Protein AF-A0A7G1INK2-F1 (afdb_monomer_lite)

Structure (mmCIF, N/CA/C/O backbone):
data_AF-A0A7G1INK2-F1
#
_entry.id   AF-A0A7G1INK2-F1
#
loop_
_atom_site.group_PDB
_atom_site.id
_atom_site.type_symbol
_atom_site.label_atom_id
_atom_site.label_alt_id
_atom_site.label_comp_id
_atom_site.label_asym_id
_atom_site.label_entity_id
_atom_site.label_seq_id
_atom_site.pdbx_PDB_ins_code
_atom_site.Cartn_x
_atom_site.Cartn_y
_atom_site.Cartn_z
_atom_site.occupancy
_atom_site.B_iso_or_equiv
_atom_site.auth_seq_id
_atom_site.auth_comp_id
_atom_site.auth_asym_id
_atom_site.auth_atom_id
_atom_site.pdbx_PDB_model_num
ATOM 1 N N . MET A 1 1 ? 32.915 -11.409 -5.482 1.00 43.75 1 MET A N 1
ATOM 2 C CA . MET A 1 1 ? 33.149 -11.064 -6.904 1.00 43.75 1 MET A CA 1
ATOM 3 C C . MET A 1 1 ? 32.057 -11.644 -7.817 1.00 43.75 1 MET A C 1
ATOM 5 O O . MET A 1 1 ? 32.368 -12.338 -8.770 1.00 43.75 1 MET A O 1
ATOM 9 N N . GLY A 1 2 ? 30.772 -11.379 -7.539 1.00 56.88 2 GLY A N 1
ATOM 10 C CA . GLY A 1 2 ? 29.651 -11.944 -8.319 1.00 56.88 2 GLY A CA 1
ATOM 11 C C . GLY A 1 2 ? 28.434 -11.023 -8.473 1.00 56.88 2 GLY A C 1
ATOM 12 O O . GLY A 1 2 ? 27.435 -11.434 -9.041 1.00 56.88 2 GLY A O 1
ATOM 13 N N . LEU A 1 3 ? 28.514 -9.775 -7.995 1.00 52.47 3 LEU A N 1
ATOM 14 C CA . LEU A 1 3 ? 27.421 -8.792 -8.070 1.00 52.47 3 LEU A CA 1
ATOM 15 C C . LEU A 1 3 ? 27.495 -7.882 -9.311 1.00 52.47 3 LEU A C 1
ATOM 17 O O . LEU A 1 3 ? 26.561 -7.139 -9.581 1.00 52.47 3 LEU A O 1
ATOM 21 N N . PHE A 1 4 ? 28.568 -7.978 -10.104 1.00 54.88 4 PHE A N 1
ATOM 22 C CA . PHE A 1 4 ? 28.789 -7.132 -11.285 1.00 54.88 4 PHE A CA 1
ATOM 23 C C . PHE A 1 4 ? 28.631 -7.863 -12.630 1.00 54.88 4 PHE A C 1
ATOM 25 O O . PHE A 1 4 ? 28.709 -7.236 -13.679 1.00 54.88 4 PHE A O 1
ATOM 32 N N . ALA A 1 5 ? 28.356 -9.173 -12.639 1.00 53.56 5 ALA A N 1
ATOM 33 C CA . ALA A 1 5 ? 28.140 -9.918 -13.887 1.00 53.56 5 ALA A CA 1
ATOM 34 C C . ALA A 1 5 ? 26.714 -9.747 -14.453 1.00 53.56 5 ALA A C 1
ATOM 36 O O . ALA A 1 5 ? 26.506 -9.874 -15.659 1.00 53.56 5 ALA A O 1
ATOM 37 N N . VAL A 1 6 ? 25.742 -9.414 -13.594 1.00 50.81 6 VAL A N 1
ATOM 38 C CA . VAL A 1 6 ? 24.327 -9.211 -13.963 1.00 50.81 6 VAL A CA 1
ATOM 39 C C . VAL A 1 6 ? 24.039 -7.803 -14.496 1.00 50.81 6 VAL A C 1
ATOM 41 O O . VAL A 1 6 ? 23.039 -7.609 -15.175 1.00 50.81 6 VAL A O 1
ATOM 44 N N . GLN A 1 7 ? 24.940 -6.836 -14.298 1.00 52.62 7 GLN A N 1
ATOM 45 C CA . GLN A 1 7 ? 24.744 -5.465 -14.789 1.00 52.62 7 GLN A CA 1
ATOM 46 C C . GLN A 1 7 ? 24.880 -5.321 -16.319 1.00 52.62 7 GLN A C 1
ATOM 48 O O . GLN A 1 7 ? 24.481 -4.294 -16.861 1.00 52.62 7 GLN A O 1
ATOM 53 N N . ARG A 1 8 ? 25.409 -6.330 -17.039 1.00 50.94 8 ARG A N 1
ATOM 54 C CA . ARG A 1 8 ? 25.607 -6.257 -18.506 1.00 50.94 8 ARG A CA 1
ATOM 55 C C . ARG A 1 8 ? 24.404 -6.695 -19.345 1.00 50.94 8 ARG A C 1
ATOM 57 O O . ARG A 1 8 ? 24.412 -6.473 -20.551 1.00 50.94 8 ARG A O 1
ATOM 64 N N . HIS A 1 9 ? 23.413 -7.358 -18.748 1.00 54.34 9 HIS A N 1
ATOM 65 C CA . HIS A 1 9 ? 22.140 -7.622 -19.417 1.00 54.34 9 HIS A CA 1
ATOM 66 C C . HIS A 1 9 ? 21.201 -6.499 -19.010 1.00 54.34 9 HIS A C 1
ATOM 68 O O . HIS A 1 9 ? 20.805 -6.421 -17.853 1.00 54.34 9 HIS A O 1
ATOM 74 N N . GLY A 1 10 ? 20.963 -5.589 -19.955 1.00 53.38 10 GLY A N 1
ATOM 75 C CA . GLY A 1 10 ? 20.416 -4.261 -19.717 1.00 53.38 10 GLY A CA 1
ATOM 76 C C . GLY A 1 10 ? 19.277 -4.227 -18.705 1.00 53.38 10 GLY A C 1
ATOM 77 O O . GLY A 1 10 ? 18.383 -5.074 -18.712 1.00 53.38 10 GLY A O 1
ATOM 78 N N . THR A 1 11 ? 19.289 -3.191 -17.874 1.00 56.09 11 THR A N 1
ATOM 79 C CA . THR A 1 11 ? 18.222 -2.802 -16.940 1.00 56.09 11 THR A CA 1
ATOM 80 C C . THR A 1 11 ? 16.825 -2.893 -17.574 1.00 56.09 11 THR A C 1
ATOM 82 O O . THR A 1 11 ? 15.843 -3.162 -16.891 1.00 56.09 11 THR A O 1
ATOM 85 N N . GLU A 1 12 ? 16.742 -2.760 -18.900 1.00 55.25 12 GLU A N 1
ATOM 86 C CA . GLU A 1 12 ? 15.546 -2.958 -19.717 1.00 55.25 12 GLU A CA 1
ATOM 87 C C . GLU A 1 12 ? 14.992 -4.402 -19.717 1.00 55.25 12 GLU A C 1
ATOM 89 O O . GLU A 1 12 ? 13.782 -4.593 -19.593 1.00 55.25 12 GLU A O 1
ATOM 94 N N . ALA A 1 13 ? 15.842 -5.433 -19.809 1.00 58.94 13 ALA A N 1
ATOM 95 C CA . ALA A 1 13 ? 15.417 -6.838 -19.783 1.00 58.94 13 ALA A CA 1
ATOM 96 C C . ALA A 1 13 ? 14.939 -7.253 -18.383 1.00 58.94 13 ALA A C 1
ATOM 98 O O . ALA A 1 13 ? 13.928 -7.943 -18.243 1.00 58.94 13 ALA A O 1
ATOM 99 N N . VAL A 1 14 ? 15.631 -6.771 -17.346 1.00 61.59 14 VAL A N 1
ATOM 100 C CA . VAL A 1 14 ? 15.240 -6.981 -15.946 1.00 61.59 14 VAL A CA 1
ATOM 101 C C . VAL A 1 14 ? 13.935 -6.243 -15.643 1.00 61.59 14 VAL A C 1
ATOM 103 O O . VAL A 1 14 ? 13.021 -6.846 -15.090 1.00 61.59 14 VAL A O 1
ATOM 106 N N . GLY A 1 15 ? 13.783 -4.990 -16.088 1.00 61.88 15 GLY A N 1
ATOM 107 C CA . GLY A 1 15 ? 12.546 -4.217 -15.934 1.00 61.88 15 GLY A CA 1
ATOM 108 C C . GLY A 1 15 ? 11.332 -4.863 -16.613 1.00 61.88 15 GLY A C 1
ATOM 109 O O . GLY A 1 15 ? 10.236 -4.863 -16.050 1.00 61.88 15 GLY A O 1
ATOM 110 N N . ARG A 1 16 ? 11.528 -5.491 -17.783 1.00 66.44 16 ARG A N 1
ATOM 111 C CA . ARG A 1 16 ? 10.459 -6.180 -18.528 1.00 66.44 16 ARG A CA 1
ATOM 112 C C . ARG A 1 16 ? 9.973 -7.463 -17.844 1.00 66.44 16 ARG A C 1
ATOM 114 O O . ARG A 1 16 ? 8.797 -7.790 -17.969 1.00 66.44 16 ARG A O 1
ATOM 121 N N . LEU A 1 17 ? 10.837 -8.162 -17.103 1.00 74.50 17 LEU A N 1
ATOM 122 C CA . LEU A 1 17 ? 10.450 -9.323 -16.288 1.00 74.50 17 LEU A CA 1
ATOM 123 C C . LEU A 1 17 ? 9.897 -8.911 -14.914 1.00 74.50 17 LEU A C 1
ATOM 125 O O . LEU A 1 17 ? 8.985 -9.553 -14.396 1.00 74.50 17 LEU A O 1
ATOM 129 N N . PHE A 1 18 ? 10.407 -7.818 -14.342 1.00 76.00 18 PHE A N 1
ATOM 130 C CA . PHE A 1 18 ? 9.966 -7.316 -13.040 1.00 76.00 18 PHE A CA 1
ATOM 131 C C . PHE A 1 18 ? 8.503 -6.873 -13.039 1.00 76.00 18 PHE A C 1
ATOM 133 O O . PHE A 1 18 ? 7.804 -7.135 -12.066 1.00 76.00 18 PHE A O 1
ATOM 140 N N . GLY A 1 19 ? 8.021 -6.244 -14.116 1.00 78.75 19 GLY A N 1
ATOM 141 C CA . GLY A 1 19 ? 6.629 -5.790 -14.217 1.00 78.75 19 GLY A CA 1
ATOM 142 C C . GLY A 1 19 ? 5.603 -6.918 -14.007 1.00 78.75 19 GLY A C 1
ATOM 143 O O . GLY A 1 19 ? 4.807 -6.836 -13.071 1.00 78.75 19 GLY A O 1
ATOM 144 N N . PRO A 1 20 ? 5.629 -7.995 -14.813 1.00 81.19 20 PRO A N 1
ATOM 145 C CA . PRO A 1 20 ? 4.723 -9.134 -14.653 1.00 81.19 20 PRO A CA 1
ATOM 146 C C . PRO A 1 20 ? 4.834 -9.825 -13.290 1.00 81.19 20 PRO A C 1
ATOM 148 O O . PRO A 1 20 ? 3.814 -10.175 -12.701 1.00 81.19 20 PRO A O 1
ATOM 151 N N . VAL A 1 21 ? 6.056 -9.990 -12.767 1.00 85.06 21 VAL A N 1
ATOM 152 C CA . VAL A 1 21 ? 6.287 -10.617 -11.455 1.00 85.06 21 VAL A CA 1
ATOM 153 C C . VAL A 1 21 ? 5.702 -9.765 -10.328 1.00 85.06 21 VAL A C 1
ATOM 155 O O . VAL A 1 21 ? 5.007 -10.295 -9.465 1.00 85.06 21 VAL A O 1
ATOM 158 N N . MET A 1 22 ? 5.912 -8.447 -10.365 1.00 80.25 22 MET A N 1
ATOM 159 C CA . MET A 1 22 ? 5.310 -7.503 -9.419 1.00 80.25 22 MET A CA 1
ATOM 160 C C . MET A 1 22 ? 3.785 -7.572 -9.469 1.00 80.25 22 MET A C 1
ATOM 162 O O . MET A 1 22 ? 3.145 -7.627 -8.423 1.00 80.25 22 MET A O 1
ATOM 166 N N . ILE A 1 23 ? 3.197 -7.625 -10.669 1.00 84.19 23 ILE A N 1
ATOM 167 C CA . ILE A 1 23 ? 1.742 -7.729 -10.818 1.00 84.19 23 ILE A CA 1
ATOM 168 C C . ILE A 1 23 ? 1.226 -9.026 -10.194 1.00 84.19 23 ILE A C 1
ATOM 170 O O . ILE A 1 23 ? 0.310 -8.981 -9.377 1.00 84.19 23 ILE A O 1
ATOM 174 N N . ALA A 1 24 ? 1.832 -10.166 -10.532 1.00 86.88 24 ALA A N 1
ATOM 175 C CA . ALA A 1 24 ? 1.445 -11.460 -9.977 1.00 86.88 24 ALA A CA 1
ATOM 176 C C . ALA A 1 24 ? 1.553 -11.480 -8.444 1.00 86.88 24 ALA A C 1
ATOM 178 O O . ALA A 1 24 ? 0.654 -11.974 -7.767 1.00 86.88 24 ALA A O 1
ATOM 179 N N . TRP A 1 25 ? 2.616 -10.889 -7.896 1.00 84.62 25 TRP A N 1
ATOM 180 C CA . TRP A 1 25 ? 2.832 -10.786 -6.457 1.00 84.62 25 TRP A CA 1
ATOM 181 C C . TRP A 1 25 ? 1.775 -9.916 -5.759 1.00 84.62 25 TRP A C 1
ATOM 183 O O . TRP A 1 25 ? 1.181 -10.359 -4.775 1.00 84.62 25 TRP A O 1
ATOM 193 N N . PHE A 1 26 ? 1.465 -8.726 -6.291 1.00 85.06 26 PHE A N 1
ATOM 194 C CA . PHE A 1 26 ? 0.410 -7.868 -5.735 1.00 85.06 26 PHE A CA 1
ATOM 195 C C . PHE A 1 26 ? -0.976 -8.510 -5.834 1.00 85.06 26 PHE A C 1
ATOM 197 O O . PHE A 1 26 ? -1.754 -8.416 -4.888 1.00 85.06 26 PHE A O 1
ATOM 204 N N . VAL A 1 27 ? -1.286 -9.204 -6.935 1.00 86.75 27 VAL A N 1
ATOM 205 C CA . VAL A 1 27 ? -2.548 -9.951 -7.065 1.00 86.75 27 VAL A CA 1
ATOM 206 C C . VAL A 1 27 ? -2.623 -11.074 -6.031 1.00 86.75 27 VAL A C 1
ATOM 208 O O . VAL A 1 27 ? -3.652 -11.217 -5.376 1.00 86.75 27 VAL A O 1
ATOM 211 N N . ALA A 1 28 ? -1.544 -11.840 -5.842 1.00 84.94 28 ALA A N 1
ATOM 212 C CA . ALA A 1 28 ? -1.506 -12.931 -4.869 1.00 84.94 28 ALA A CA 1
ATOM 213 C C . ALA A 1 28 ? -1.714 -12.428 -3.431 1.00 84.94 28 ALA A C 1
ATOM 215 O O . ALA A 1 28 ? -2.544 -12.967 -2.699 1.00 84.94 28 ALA A O 1
ATOM 216 N N . ILE A 1 29 ? -1.020 -11.353 -3.046 1.00 81.38 29 ILE A N 1
ATOM 217 C CA . ILE A 1 29 ? -1.179 -10.730 -1.725 1.00 81.38 29 ILE A CA 1
ATOM 218 C C . ILE A 1 29 ? -2.581 -10.136 -1.559 1.00 81.38 29 ILE A C 1
ATOM 220 O O . ILE A 1 29 ? -3.208 -10.339 -0.522 1.00 81.38 29 ILE A O 1
ATOM 224 N N . GLY A 1 30 ? -3.095 -9.435 -2.572 1.00 82.69 30 GLY A N 1
ATOM 225 C CA . GLY A 1 30 ? -4.437 -8.859 -2.541 1.00 82.69 30 GLY A CA 1
ATOM 226 C C . GLY A 1 30 ? -5.524 -9.925 -2.397 1.00 82.69 30 GLY A C 1
ATOM 227 O O . GLY A 1 30 ? -6.434 -9.755 -1.591 1.00 82.69 30 GLY A O 1
ATOM 228 N N . ALA A 1 31 ? -5.401 -11.050 -3.107 1.00 81.50 31 ALA A N 1
ATOM 229 C CA . ALA A 1 31 ? -6.315 -12.185 -2.990 1.00 81.50 31 ALA A CA 1
ATOM 230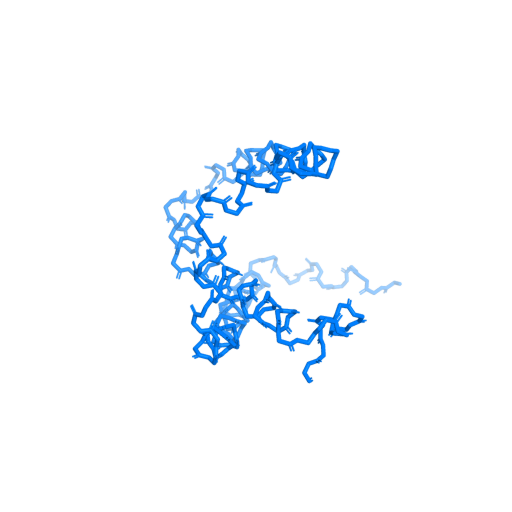 C C . ALA A 1 31 ? -6.254 -12.834 -1.597 1.00 81.50 31 ALA A C 1
ATOM 232 O O . ALA A 1 31 ? -7.298 -13.096 -1.003 1.00 81.50 31 ALA A O 1
ATOM 233 N N . SER A 1 32 ? -5.049 -13.023 -1.047 1.00 77.38 32 SER A N 1
ATOM 234 C CA . SER A 1 32 ? -4.863 -13.545 0.315 1.00 77.38 32 SER A CA 1
ATOM 235 C C . SER A 1 32 ? -5.402 -12.594 1.392 1.00 77.38 32 SER A C 1
ATOM 237 O O . SER A 1 32 ? -5.945 -13.036 2.405 1.00 77.38 32 SER A O 1
ATOM 239 N N . GLY A 1 33 ? -5.266 -11.282 1.189 1.00 74.12 33 GLY A N 1
ATOM 240 C CA . GLY A 1 33 ? -5.863 -10.270 2.056 1.00 74.12 33 GLY A CA 1
ATOM 241 C C . GLY A 1 33 ? -7.388 -10.281 1.969 1.00 74.12 33 GLY A C 1
ATOM 242 O O . GLY A 1 33 ? -8.066 -10.247 2.992 1.00 74.12 33 GLY A O 1
ATOM 243 N N . LEU A 1 34 ? -7.934 -10.412 0.754 1.00 77.19 34 LEU A N 1
ATOM 244 C CA . LEU A 1 34 ? -9.374 -10.465 0.508 1.00 77.19 34 LEU A CA 1
ATOM 245 C C . LEU A 1 34 ? -10.039 -11.654 1.205 1.00 77.19 34 LEU A C 1
ATOM 247 O O . LEU A 1 34 ? -11.105 -11.465 1.785 1.00 77.19 34 LEU A O 1
ATOM 251 N N . SER A 1 35 ? -9.418 -12.840 1.207 1.00 73.31 35 SER A N 1
ATOM 252 C CA . SER A 1 35 ? -9.929 -13.979 1.982 1.00 73.31 35 SER A CA 1
ATOM 253 C C . SER A 1 35 ? -9.970 -13.672 3.482 1.00 73.31 35 SER A C 1
ATOM 255 O O . SER A 1 35 ? -10.997 -13.893 4.114 1.00 73.31 35 SER A O 1
ATOM 257 N N . GLY A 1 36 ? -8.921 -13.049 4.035 1.00 69.38 36 GLY A N 1
ATOM 258 C CA . GLY A 1 36 ? -8.891 -12.661 5.452 1.00 69.38 36 GLY A CA 1
ATOM 259 C C . GLY A 1 36 ? -9.942 -11.607 5.830 1.00 69.38 36 GLY A C 1
ATOM 260 O O . GLY A 1 36 ? -10.517 -11.667 6.919 1.00 69.38 36 GLY A O 1
ATOM 261 N N . VAL A 1 37 ? -10.234 -10.667 4.922 1.00 70.44 37 VAL A N 1
ATOM 262 C CA . VAL A 1 37 ? -11.303 -9.664 5.089 1.00 70.44 37 VAL A CA 1
ATOM 263 C C . VAL A 1 37 ? -12.690 -10.289 4.955 1.00 70.44 37 VAL A C 1
ATOM 265 O O . VAL A 1 37 ? -13.581 -9.949 5.730 1.00 70.44 37 VAL A O 1
ATOM 268 N N . ALA A 1 38 ? -12.883 -11.203 4.000 1.00 72.50 38 ALA A N 1
ATOM 269 C CA . ALA A 1 38 ? -14.149 -11.907 3.806 1.00 72.50 38 ALA A CA 1
ATOM 270 C C . ALA A 1 38 ? -14.511 -12.782 5.017 1.00 72.50 38 ALA A C 1
ATOM 272 O O . ALA A 1 38 ? -15.679 -12.834 5.397 1.00 72.50 38 ALA A O 1
ATOM 273 N N . ASP A 1 39 ? -13.513 -13.395 5.661 1.00 69.50 39 ASP A N 1
ATOM 274 C CA . ASP A 1 39 ? -13.696 -14.161 6.898 1.00 69.50 39 ASP A CA 1
ATOM 275 C C . ASP A 1 39 ? -14.042 -13.281 8.113 1.00 69.50 39 ASP A C 1
ATOM 277 O O . ASP A 1 39 ? -14.653 -13.761 9.066 1.00 69.50 39 ASP A O 1
ATOM 281 N N . ASN A 1 40 ? -13.669 -11.994 8.110 1.00 65.75 40 ASN A N 1
ATOM 282 C CA . ASN A 1 40 ? -13.917 -11.070 9.223 1.00 65.75 40 ASN A CA 1
ATOM 283 C C . ASN A 1 40 ? -14.346 -9.681 8.714 1.00 65.75 40 ASN A C 1
ATOM 285 O O . ASN A 1 40 ? -13.584 -8.712 8.822 1.00 65.75 40 ASN A O 1
ATOM 289 N N . PRO A 1 41 ? -15.588 -9.532 8.218 1.00 67.69 41 PRO A N 1
ATOM 290 C CA . PRO A 1 41 ? -16.082 -8.263 7.679 1.00 67.69 41 PRO A CA 1
ATOM 291 C C . PRO A 1 41 ? -16.135 -7.141 8.730 1.00 67.69 41 PRO A C 1
ATOM 293 O O . PRO A 1 41 ? -16.213 -5.964 8.381 1.00 67.69 41 PRO A O 1
ATOM 296 N N . GLU A 1 42 ? -16.042 -7.472 10.023 1.00 65.88 42 GLU A N 1
ATOM 297 C CA . GLU A 1 42 ? -15.928 -6.490 11.104 1.00 65.88 42 GLU A CA 1
ATOM 298 C C . GLU A 1 42 ? -14.650 -5.647 11.039 1.00 65.88 42 GLU A C 1
ATOM 300 O O . GLU A 1 42 ? -14.649 -4.539 11.574 1.00 65.88 42 GLU A O 1
ATOM 305 N N . ILE A 1 43 ? -13.603 -6.087 10.327 1.00 67.50 43 ILE A N 1
ATOM 306 C CA . ILE A 1 43 ? -12.394 -5.276 10.120 1.00 67.50 43 ILE A CA 1
ATOM 307 C C . ILE A 1 43 ? -12.697 -3.963 9.382 1.00 67.50 43 ILE A C 1
ATOM 309 O O . ILE A 1 43 ? -12.018 -2.962 9.590 1.00 67.50 43 ILE A O 1
ATOM 313 N N . LEU A 1 44 ? -13.780 -3.914 8.596 1.00 65.81 44 LEU A N 1
ATOM 314 C CA . LEU A 1 44 ? -14.240 -2.688 7.938 1.00 65.81 44 LEU A CA 1
ATOM 315 C C . LEU A 1 44 ? -14.696 -1.624 8.950 1.00 6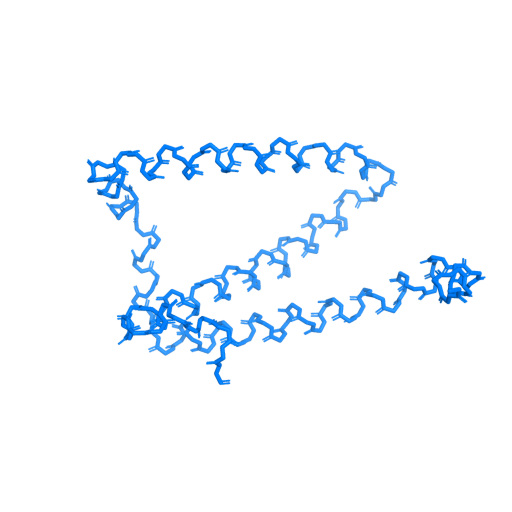5.81 44 LEU A C 1
ATOM 317 O O . LEU A 1 44 ? -14.603 -0.431 8.664 1.00 65.81 44 LEU A O 1
ATOM 321 N N . LYS A 1 45 ? -15.123 -2.022 10.162 1.00 64.56 45 LYS A N 1
ATOM 322 C CA . LYS A 1 45 ? -15.441 -1.080 11.250 1.00 64.56 45 LYS A CA 1
ATOM 323 C C . LYS A 1 45 ? -14.196 -0.368 11.781 1.00 64.56 45 LYS A C 1
ATOM 325 O O . LYS A 1 45 ? -14.338 0.731 12.309 1.00 64.56 45 LYS A O 1
ATOM 330 N N . ALA A 1 46 ? -12.994 -0.929 11.607 1.00 62.25 46 ALA A N 1
ATOM 331 C CA . ALA A 1 46 ? -11.743 -0.261 11.977 1.00 62.25 46 ALA A CA 1
ATOM 332 C C . ALA A 1 46 ? -11.477 0.996 11.127 1.00 62.25 46 ALA A C 1
ATOM 334 O O . ALA A 1 46 ? -10.757 1.889 11.564 1.00 62.25 46 ALA A O 1
ATOM 335 N N . LEU A 1 47 ? -12.103 1.105 9.947 1.00 62.38 47 LEU A N 1
ATOM 336 C CA . LEU A 1 47 ? -12.077 2.321 9.133 1.00 62.38 47 LEU A CA 1
ATOM 337 C C . LEU A 1 47 ? -12.964 3.441 9.715 1.00 62.38 47 LEU A C 1
ATOM 339 O O . LEU A 1 47 ? -12.912 4.577 9.246 1.00 62.38 47 LEU A O 1
ATOM 343 N N . SER A 1 48 ? -13.793 3.146 10.725 1.00 69.75 48 SER A N 1
ATOM 344 C CA . SER A 1 48 ? -14.643 4.157 11.345 1.00 69.75 48 SER A CA 1
ATOM 345 C C . SER A 1 48 ? -13.784 5.236 12.023 1.00 69.75 48 SER A C 1
ATOM 347 O O . SER A 1 48 ? -12.948 4.912 12.876 1.00 69.75 48 SER A O 1
ATOM 349 N N . PRO A 1 49 ? -14.018 6.529 11.720 1.00 62.72 49 PRO A N 1
ATOM 350 C CA . PRO A 1 49 ? -13.253 7.645 12.280 1.00 62.72 49 PRO A CA 1
ATOM 351 C C . PRO A 1 49 ? -13.347 7.720 13.809 1.00 62.72 49 PRO A C 1
ATOM 353 O O . PRO A 1 49 ? -12.478 8.305 14.454 1.00 62.72 49 PRO A O 1
ATOM 356 N N . THR A 1 50 ? -14.354 7.082 14.410 1.00 71.88 50 THR A N 1
ATOM 357 C CA . THR A 1 50 ? -14.490 6.957 15.864 1.00 71.88 50 T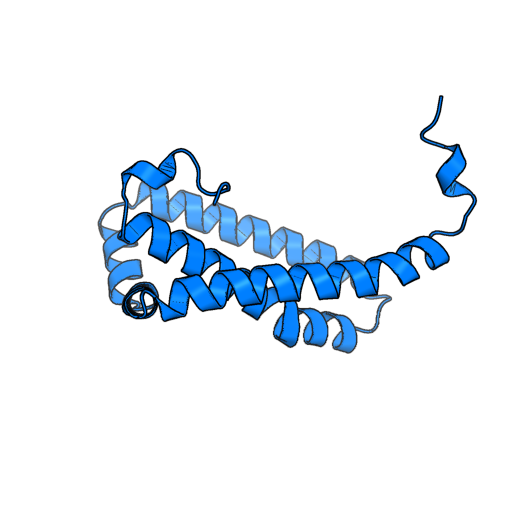HR A CA 1
ATOM 358 C C . THR A 1 50 ? -13.299 6.230 16.497 1.00 71.88 50 THR A C 1
ATOM 360 O O . THR A 1 50 ? -12.830 6.664 17.546 1.00 71.88 50 THR A O 1
ATOM 363 N N . TYR A 1 51 ? -12.756 5.184 15.859 1.00 68.69 51 TYR A N 1
ATOM 364 C CA . TYR A 1 51 ? -11.578 4.467 16.371 1.00 68.69 51 TYR A CA 1
ATOM 365 C C . TYR A 1 51 ? -10.304 5.299 16.242 1.00 68.69 51 TYR A C 1
ATOM 367 O O . TYR A 1 51 ? -9.495 5.315 17.166 1.00 68.69 51 TYR A O 1
ATOM 375 N N . ALA A 1 52 ? -10.150 6.040 15.142 1.00 65.44 52 ALA A N 1
ATOM 376 C CA . ALA A 1 52 ? -9.012 6.936 14.948 1.00 65.44 52 ALA A CA 1
ATOM 377 C C . ALA A 1 52 ? -8.997 8.068 15.990 1.00 65.44 52 ALA A C 1
ATOM 379 O O . ALA A 1 52 ? -7.963 8.341 16.599 1.00 65.44 52 ALA A O 1
ATOM 380 N N . LEU A 1 53 ? -10.156 8.684 16.249 1.00 68.31 53 LEU A N 1
ATOM 381 C CA . LEU A 1 53 ? -10.300 9.730 17.264 1.00 68.31 53 LEU A CA 1
ATOM 382 C C . LEU A 1 53 ? -10.086 9.187 18.681 1.00 68.31 53 LEU A C 1
ATOM 384 O O . LEU A 1 53 ? -9.365 9.803 19.463 1.00 68.31 53 LEU A O 1
ATOM 388 N N . ALA A 1 54 ? -10.653 8.020 19.001 1.00 72.94 54 ALA A N 1
ATOM 389 C CA . ALA A 1 54 ? -10.449 7.370 20.294 1.00 72.94 54 ALA A CA 1
ATOM 390 C C . ALA A 1 54 ? -8.981 6.969 20.515 1.00 72.94 54 ALA A C 1
ATOM 392 O O . ALA A 1 54 ? -8.454 7.157 21.608 1.00 72.94 54 ALA A O 1
ATOM 393 N N . PHE A 1 55 ? -8.294 6.480 19.479 1.00 69.88 55 PHE A N 1
ATOM 394 C CA . PHE A 1 55 ? -6.870 6.148 19.540 1.00 69.88 55 PHE A CA 1
ATOM 395 C C . PHE A 1 55 ? -6.001 7.390 19.755 1.00 69.88 55 PHE A C 1
ATOM 397 O O . PHE A 1 55 ? -5.105 7.386 20.595 1.00 69.88 55 PHE A O 1
ATOM 404 N N . MET A 1 56 ? -6.295 8.478 19.044 1.00 67.38 56 MET A N 1
ATOM 405 C CA . MET A 1 56 ? -5.562 9.735 19.178 1.00 67.38 56 MET A CA 1
ATOM 406 C C . MET A 1 56 ? -5.771 10.384 20.556 1.00 67.38 56 MET A C 1
ATOM 408 O O . MET A 1 56 ? -4.824 10.926 21.123 1.00 67.38 56 MET A O 1
ATOM 412 N N . ALA A 1 57 ? -6.980 10.275 21.118 1.00 72.81 57 ALA A N 1
ATOM 413 C CA . ALA A 1 57 ? -7.298 10.753 22.463 1.00 72.81 57 ALA A CA 1
ATOM 414 C C . ALA A 1 57 ? -6.739 9.847 23.579 1.00 72.81 57 ALA A C 1
ATOM 416 O O . ALA A 1 57 ? -6.309 10.352 24.613 1.00 72.81 57 ALA A O 1
ATOM 417 N N . GLY A 1 58 ? -6.727 8.524 23.383 1.00 74.44 58 GLY A N 1
ATOM 418 C CA . GLY A 1 58 ? -6.271 7.548 24.382 1.00 74.44 58 GLY A CA 1
ATOM 419 C C . GLY A 1 58 ? -4.761 7.282 24.382 1.00 74.44 58 GLY A C 1
ATOM 420 O O . GLY A 1 58 ? -4.197 6.948 25.421 1.00 74.44 58 GLY A O 1
ATOM 421 N N . HIS A 1 59 ? -4.084 7.453 23.241 1.00 77.44 59 HIS A N 1
ATOM 422 C CA . HIS A 1 59 ? -2.670 7.106 23.049 1.00 77.44 59 HIS A CA 1
ATOM 423 C C . HIS A 1 59 ? -1.892 8.196 22.297 1.00 77.44 59 HIS A C 1
ATOM 425 O O . HIS A 1 59 ? -1.231 7.936 21.289 1.00 77.44 59 HIS A O 1
ATOM 431 N N . PHE A 1 60 ? -1.924 9.423 22.823 1.00 77.19 60 PHE A N 1
ATOM 432 C CA . PHE A 1 60 ? -1.338 10.612 22.190 1.00 77.19 60 PHE A CA 1
ATOM 433 C C . PHE A 1 60 ? 0.121 10.435 21.728 1.00 77.19 60 PHE A C 1
ATOM 435 O O . PHE A 1 60 ? 0.458 10.806 20.608 1.00 77.19 60 PHE A O 1
ATOM 442 N N . HIS A 1 61 ? 0.988 9.819 22.543 1.00 80.19 61 HIS A N 1
ATOM 443 C CA . HIS A 1 61 ? 2.391 9.593 22.169 1.00 80.19 61 HIS A CA 1
ATOM 444 C C . HIS A 1 61 ? 2.531 8.706 20.924 1.00 80.19 61 HIS A C 1
ATOM 446 O O . HIS A 1 61 ? 3.295 9.029 20.018 1.00 80.19 61 HIS A O 1
ATOM 452 N N . ILE A 1 62 ? 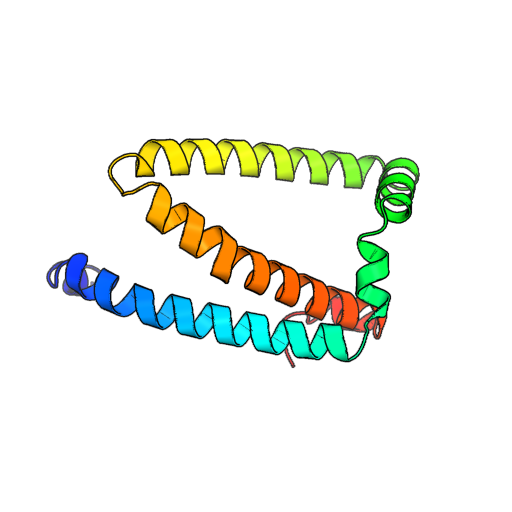1.772 7.608 20.853 1.00 81.75 62 ILE A N 1
ATOM 453 C CA . ILE A 1 62 ? 1.826 6.668 19.726 1.00 81.75 62 ILE A CA 1
ATOM 454 C C . ILE A 1 62 ? 1.224 7.320 18.477 1.00 81.75 62 ILE A C 1
ATOM 456 O O . ILE A 1 62 ? 1.799 7.227 17.393 1.00 81.75 62 ILE A O 1
ATOM 460 N N . ALA A 1 63 ? 0.110 8.039 18.638 1.00 80.56 63 ALA A N 1
ATOM 461 C CA . ALA A 1 63 ? -0.514 8.794 17.558 1.00 80.56 63 ALA A CA 1
ATOM 462 C C . ALA A 1 63 ? 0.430 9.864 16.982 1.00 80.56 63 ALA A C 1
ATOM 464 O O . ALA A 1 63 ? 0.527 9.998 15.764 1.00 80.56 63 ALA A O 1
ATOM 465 N N . PHE A 1 64 ? 1.187 10.566 17.831 1.00 85.12 64 PHE A N 1
ATOM 466 C CA . PHE A 1 64 ? 2.168 11.563 17.400 1.00 85.12 64 PHE A CA 1
ATOM 467 C C . PHE A 1 64 ? 3.304 10.950 16.569 1.00 85.12 64 PHE A C 1
ATOM 469 O O . PHE A 1 64 ? 3.596 11.434 15.475 1.00 85.12 64 PHE A O 1
ATOM 476 N N . PHE A 1 65 ? 3.917 9.857 17.040 1.00 87.50 65 PHE A N 1
ATOM 477 C CA . PHE A 1 65 ? 4.966 9.167 16.277 1.00 87.50 65 PHE A CA 1
ATOM 478 C C . PHE A 1 65 ? 4.440 8.576 14.965 1.00 87.50 65 PHE A C 1
ATOM 480 O O . PHE A 1 65 ? 5.121 8.652 13.943 1.00 87.50 65 PHE A O 1
ATOM 487 N N . SER A 1 66 ? 3.221 8.031 14.970 1.00 85.06 66 SER A N 1
ATOM 488 C CA . SER A 1 66 ? 2.568 7.537 13.755 1.00 85.06 66 SER A CA 1
ATOM 489 C C . SER A 1 66 ? 2.362 8.663 12.739 1.00 85.06 66 SER A C 1
ATOM 491 O O . SER A 1 66 ? 2.735 8.510 11.577 1.00 85.06 66 SER A O 1
ATOM 493 N N . LEU A 1 67 ? 1.871 9.827 13.178 1.00 85.56 67 LEU A N 1
ATOM 494 C CA . LEU A 1 67 ? 1.699 10.994 12.314 1.00 85.56 67 LEU A CA 1
ATOM 495 C C . LEU A 1 67 ? 3.038 11.480 11.743 1.00 85.56 67 LEU A C 1
ATOM 497 O O . LEU A 1 67 ? 3.126 11.762 10.550 1.00 85.56 67 LEU A O 1
ATOM 501 N N . ALA A 1 68 ? 4.094 11.525 12.559 1.00 87.62 68 ALA A N 1
ATOM 502 C CA . ALA A 1 68 ? 5.432 11.897 12.103 1.00 87.62 68 ALA A CA 1
ATOM 503 C C . ALA A 1 68 ? 5.969 10.934 11.028 1.00 87.62 68 ALA A C 1
ATOM 505 O O . ALA A 1 68 ? 6.526 11.381 10.025 1.00 87.62 68 ALA A O 1
ATOM 506 N N . ALA A 1 69 ? 5.754 9.624 11.195 1.00 86.56 69 ALA A N 1
ATOM 507 C CA . ALA A 1 69 ? 6.120 8.621 10.195 1.00 86.56 69 ALA A CA 1
ATOM 508 C C . ALA A 1 69 ? 5.327 8.790 8.888 1.00 86.56 69 ALA A C 1
ATOM 510 O O . ALA A 1 69 ? 5.906 8.702 7.804 1.00 86.56 69 ALA A O 1
ATOM 511 N N . VAL A 1 70 ? 4.024 9.089 8.979 1.00 86.25 70 VAL A N 1
ATOM 512 C CA . VAL A 1 70 ? 3.177 9.381 7.810 1.00 86.25 70 VAL A CA 1
ATOM 513 C C . VAL A 1 70 ? 3.691 10.613 7.067 1.00 86.25 70 VAL A C 1
ATOM 515 O O . VAL A 1 70 ? 3.896 10.544 5.858 1.00 86.25 70 VAL A O 1
ATOM 518 N N . VAL A 1 71 ? 3.963 11.713 7.774 1.00 87.25 71 VAL A N 1
ATOM 519 C CA . VAL A 1 71 ? 4.503 12.944 7.170 1.00 87.25 71 VAL A CA 1
ATOM 520 C C . VAL A 1 71 ? 5.847 12.678 6.491 1.00 87.25 71 VAL A C 1
ATOM 522 O O . VAL A 1 71 ? 6.035 13.068 5.343 1.00 87.25 71 VAL A O 1
ATOM 525 N N . LEU A 1 72 ? 6.757 11.954 7.149 1.00 89.56 72 LEU A N 1
ATOM 526 C CA . LEU A 1 72 ? 8.053 11.594 6.569 1.00 89.56 72 LEU A CA 1
ATOM 527 C C . LEU A 1 72 ? 7.902 10.747 5.295 1.00 89.56 72 LEU A C 1
ATOM 529 O O . LEU A 1 72 ? 8.603 10.980 4.309 1.00 89.56 72 LEU A O 1
ATOM 533 N N . SER A 1 73 ? 6.968 9.792 5.295 1.00 87.38 73 SER A N 1
ATOM 534 C CA . SER A 1 73 ? 6.656 8.982 4.116 1.00 87.38 73 SER A CA 1
ATOM 535 C C . SER A 1 73 ? 6.103 9.823 2.964 1.00 87.38 73 SER A C 1
ATOM 537 O O . SER A 1 73 ? 6.440 9.548 1.814 1.00 87.38 73 SER A O 1
ATOM 539 N N . VAL A 1 74 ? 5.272 10.834 3.246 1.00 85.50 74 VAL A N 1
ATOM 540 C CA . VAL A 1 74 ? 4.735 11.750 2.224 1.00 85.50 74 VAL A CA 1
ATOM 541 C C . VAL A 1 74 ? 5.862 12.559 1.590 1.00 85.50 74 VAL A C 1
ATOM 543 O O . VAL A 1 74 ? 5.966 12.589 0.366 1.00 85.50 74 VAL A O 1
ATOM 546 N N . THR A 1 75 ? 6.767 13.120 2.392 1.00 86.88 75 THR A N 1
ATOM 547 C CA . THR A 1 75 ? 7.928 13.864 1.877 1.00 86.88 75 THR A CA 1
ATOM 548 C C . THR A 1 75 ? 8.835 12.982 1.011 1.00 86.88 75 THR A C 1
ATOM 550 O O . THR A 1 75 ? 9.300 13.407 -0.047 1.00 86.88 75 THR A O 1
ATOM 553 N N . GLY A 1 76 ? 9.061 11.726 1.417 1.00 82.38 76 GLY A N 1
ATOM 554 C CA . GLY A 1 76 ? 9.804 10.753 0.609 1.00 82.38 76 GLY A CA 1
ATOM 555 C C . GLY A 1 76 ? 9.098 10.404 -0.707 1.00 82.38 76 GLY A C 1
ATOM 556 O O . GLY A 1 76 ? 9.749 10.291 -1.746 1.00 82.38 76 GLY A O 1
ATOM 557 N N . ALA A 1 77 ? 7.768 10.283 -0.686 1.00 80.56 77 ALA A N 1
ATOM 558 C CA . ALA A 1 77 ? 6.965 10.025 -1.878 1.00 80.56 77 ALA A CA 1
ATOM 559 C C . ALA A 1 77 ? 6.985 11.203 -2.867 1.00 80.56 77 ALA A C 1
ATOM 561 O O . ALA A 1 77 ? 7.074 10.976 -4.072 1.00 80.56 77 ALA A O 1
ATOM 562 N N . GLU A 1 78 ? 6.956 12.450 -2.387 1.00 79.50 78 GLU A N 1
ATOM 563 C CA . GLU A 1 78 ? 7.097 13.639 -3.241 1.00 79.50 78 GLU A CA 1
ATOM 564 C C . GLU A 1 78 ? 8.472 13.699 -3.916 1.00 79.50 78 GLU A C 1
ATOM 566 O O . GLU A 1 78 ? 8.551 13.964 -5.117 1.00 79.50 78 GLU A O 1
ATOM 571 N N . ALA A 1 79 ? 9.544 13.376 -3.183 1.00 81.44 79 ALA A N 1
ATOM 572 C CA . ALA A 1 79 ? 10.895 13.296 -3.739 1.00 81.44 79 ALA A CA 1
ATOM 573 C C . ALA A 1 79 ? 11.009 12.205 -4.819 1.00 81.44 79 ALA A C 1
ATOM 575 O O . ALA A 1 79 ? 11.545 12.451 -5.900 1.00 81.44 79 ALA A O 1
ATOM 576 N N . LEU A 1 80 ? 10.440 11.022 -4.561 1.00 74.00 80 LEU A N 1
ATOM 577 C CA . LEU A 1 80 ? 10.386 9.923 -5.528 1.00 74.00 80 LEU A CA 1
ATOM 578 C C . LEU A 1 80 ? 9.579 10.308 -6.779 1.00 74.00 80 LEU A C 1
ATOM 580 O O . LEU A 1 80 ? 9.975 10.004 -7.903 1.00 74.00 80 LEU A O 1
ATOM 584 N N . TYR A 1 81 ? 8.453 11.000 -6.603 1.00 71.25 81 TYR A N 1
ATOM 585 C CA . TYR A 1 81 ? 7.607 11.436 -7.712 1.00 71.25 81 TYR A CA 1
ATOM 586 C C . TYR A 1 81 ? 8.257 12.539 -8.558 1.00 71.25 81 TYR A C 1
ATOM 588 O O . TYR A 1 81 ? 8.072 12.566 -9.778 1.00 71.25 81 TYR A O 1
ATOM 596 N N . ALA A 1 82 ? 9.031 13.432 -7.934 1.00 75.06 82 ALA A N 1
ATOM 597 C CA . ALA A 1 82 ? 9.819 14.437 -8.640 1.00 75.06 82 ALA A CA 1
ATOM 598 C C . ALA A 1 82 ? 10.868 13.787 -9.561 1.00 75.06 82 ALA A C 1
ATOM 600 O O . ALA A 1 82 ? 11.005 14.204 -10.712 1.00 75.06 82 ALA A O 1
ATOM 601 N N . ASP A 1 83 ? 11.524 12.721 -9.095 1.00 71.12 83 ASP A N 1
ATOM 602 C CA . ASP A 1 83 ? 12.508 11.950 -9.869 1.00 71.12 83 ASP A CA 1
ATOM 603 C C . ASP A 1 83 ? 11.855 11.131 -11.006 1.00 71.12 83 ASP A C 1
ATOM 60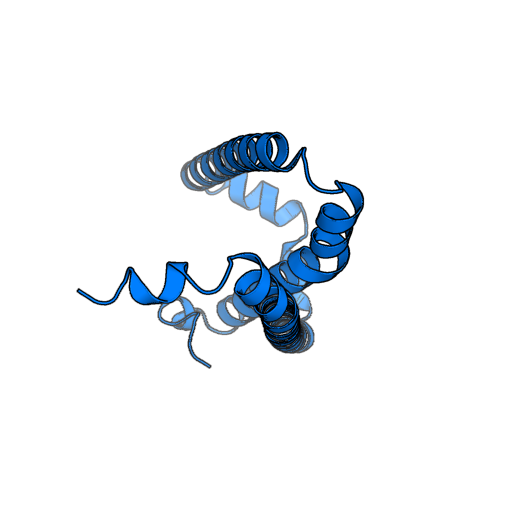5 O O . ASP A 1 83 ? 12.379 11.018 -12.114 1.00 71.12 83 ASP A O 1
ATOM 609 N N . MET A 1 84 ? 10.622 10.651 -10.796 1.00 69.88 84 MET A N 1
ATOM 610 C CA . MET A 1 84 ? 9.831 9.933 -11.809 1.00 69.88 84 MET A CA 1
ATOM 611 C C . MET A 1 84 ? 9.215 10.828 -12.899 1.00 69.88 84 MET A C 1
ATOM 613 O O . MET A 1 84 ? 8.526 10.312 -13.780 1.00 69.88 84 MET A O 1
ATOM 617 N N . GLY A 1 85 ? 9.458 12.145 -12.899 1.00 60.66 85 GLY A N 1
ATOM 618 C CA . GLY A 1 85 ? 8.902 13.099 -13.872 1.00 60.66 85 GLY A CA 1
ATOM 619 C C . GLY A 1 85 ? 9.215 12.800 -15.350 1.00 60.66 85 GLY A C 1
ATOM 620 O O . GLY A 1 85 ? 8.513 13.298 -16.228 1.00 60.66 85 GLY A O 1
ATOM 621 N N . HIS A 1 86 ? 10.216 11.957 -15.621 1.00 63.41 86 HIS A N 1
ATOM 622 C CA . HIS A 1 86 ? 10.555 11.418 -16.946 1.00 63.41 86 HIS A CA 1
ATOM 623 C C . HIS A 1 86 ? 9.577 10.326 -17.434 1.00 63.41 86 HIS A C 1
ATOM 625 O O . HIS A 1 86 ? 9.362 10.175 -18.640 1.00 63.41 86 HIS A O 1
ATOM 631 N N . PHE A 1 87 ? 8.956 9.578 -16.521 1.00 63.59 87 PHE A N 1
ATOM 632 C CA . PHE A 1 87 ? 8.007 8.517 -16.840 1.00 63.59 87 PHE A CA 1
ATOM 633 C C . PHE A 1 87 ? 6.577 9.064 -16.931 1.00 63.59 87 PHE A C 1
ATOM 635 O O . PHE A 1 87 ? 6.196 10.025 -16.261 1.00 63.59 87 PHE A O 1
ATOM 642 N N . GLY A 1 88 ? 5.741 8.444 -17.767 1.00 70.00 88 GLY A N 1
ATOM 643 C CA . GLY A 1 88 ? 4.348 8.856 -17.934 1.00 70.00 88 GLY A CA 1
ATOM 644 C C . GLY A 1 88 ? 3.561 8.731 -16.626 1.00 70.00 88 GLY A C 1
ATOM 645 O O . GLY A 1 88 ? 3.092 7.641 -16.298 1.00 70.00 88 GLY A O 1
ATOM 646 N N . ARG A 1 89 ? 3.368 9.854 -15.916 1.00 71.06 89 ARG A N 1
ATOM 647 C CA . ARG A 1 89 ? 2.651 9.972 -14.623 1.00 71.06 89 ARG A CA 1
ATOM 648 C C . ARG A 1 89 ? 1.375 9.125 -14.560 1.00 71.06 89 ARG A C 1
ATOM 650 O O . ARG A 1 89 ? 1.132 8.431 -13.581 1.00 71.06 89 ARG A O 1
ATOM 657 N N . ARG A 1 90 ? 0.602 9.110 -15.652 1.00 73.81 90 ARG A N 1
ATOM 658 C CA . ARG A 1 90 ? -0.658 8.362 -15.774 1.00 73.81 90 ARG A CA 1
ATOM 659 C C . ARG A 1 90 ? -0.495 6.846 -15.607 1.00 73.81 90 ARG A C 1
ATOM 661 O O . ARG A 1 90 ? -1.352 6.226 -14.988 1.00 73.81 90 ARG A O 1
ATOM 668 N N . SER A 1 91 ? 0.580 6.251 -16.128 1.00 75.25 91 SER A N 1
ATOM 669 C CA . SER A 1 91 ? 0.811 4.803 -16.018 1.00 75.25 91 SER A CA 1
ATOM 670 C C . SER A 1 91 ? 1.160 4.398 -14.586 1.00 75.25 91 SER A C 1
ATOM 672 O O . SER A 1 91 ? 0.688 3.370 -14.106 1.00 75.25 91 SER A O 1
ATOM 674 N N . ILE A 1 92 ? 1.941 5.231 -13.890 1.00 75.31 92 ILE A N 1
ATOM 675 C CA . ILE A 1 92 ? 2.329 5.008 -12.491 1.00 75.31 92 ILE A CA 1
ATOM 676 C C . ILE A 1 92 ? 1.108 5.161 -11.581 1.00 75.31 92 ILE A C 1
ATOM 678 O O . ILE A 1 92 ? 0.823 4.270 -10.784 1.00 75.31 92 ILE A O 1
ATOM 682 N N . SER A 1 93 ? 0.337 6.243 -11.741 1.00 78.31 93 SER A N 1
ATOM 683 C CA . SER A 1 93 ? -0.864 6.477 -10.932 1.00 78.31 93 SER A CA 1
ATOM 684 C C . SER A 1 93 ? -1.919 5.387 -11.120 1.00 78.31 93 SER A C 1
ATOM 686 O O . SER A 1 93 ? -2.527 4.971 -10.140 1.00 78.31 93 SER A O 1
ATOM 688 N N . LEU A 1 94 ? -2.126 4.891 -12.346 1.00 79.56 94 LEU A N 1
ATOM 689 C CA . LEU A 1 94 ? -3.073 3.800 -12.596 1.00 79.56 94 LEU A CA 1
ATOM 690 C C . LEU A 1 94 ? -2.616 2.489 -11.955 1.00 79.56 94 LEU A C 1
ATOM 692 O O . LEU A 1 94 ? -3.419 1.849 -11.287 1.00 79.56 94 LEU A O 1
ATOM 696 N N . GLY A 1 95 ? -1.342 2.107 -12.100 1.00 80.12 95 GLY A N 1
ATOM 697 C CA . GLY A 1 95 ? -0.811 0.915 -11.430 1.00 80.12 95 GLY A CA 1
ATOM 698 C C . GLY A 1 95 ? -0.912 1.019 -9.907 1.00 80.12 95 GLY A C 1
ATOM 699 O O . GLY A 1 95 ? -1.297 0.064 -9.234 1.00 80.12 95 GLY A O 1
ATOM 700 N N . TRP A 1 96 ? -0.651 2.207 -9.362 1.00 79.00 96 TRP A N 1
ATOM 701 C CA . TRP A 1 96 ? -0.778 2.451 -7.932 1.00 79.00 96 TRP A CA 1
ATOM 702 C C . TRP A 1 96 ? -2.227 2.342 -7.449 1.00 79.00 96 TRP A C 1
ATOM 704 O O . TRP A 1 96 ? -2.506 1.588 -6.524 1.00 79.00 96 TRP A O 1
ATOM 714 N N . LEU A 1 97 ? -3.160 3.053 -8.087 1.00 81.44 97 LEU A N 1
ATOM 715 C CA . LEU A 1 97 ? -4.562 3.110 -7.661 1.00 81.44 97 LEU A CA 1
ATOM 716 C C . LEU A 1 97 ? -5.332 1.812 -7.932 1.00 81.44 97 LEU A C 1
ATOM 718 O O . LEU A 1 97 ? -6.202 1.459 -7.143 1.00 81.44 97 LEU A O 1
ATOM 722 N N . LEU A 1 98 ? -5.039 1.114 -9.034 1.00 81.56 98 LEU A N 1
ATOM 723 C CA . LEU A 1 98 ? -5.782 -0.085 -9.438 1.00 81.56 98 LEU A CA 1
ATOM 724 C C . LEU A 1 98 ? -5.212 -1.380 -8.866 1.00 81.56 98 LEU A C 1
ATOM 726 O O . LEU A 1 98 ? -5.949 -2.357 -8.772 1.00 81.56 98 LEU A O 1
ATOM 730 N N . LEU A 1 99 ? -3.924 -1.412 -8.515 1.00 80.94 99 LEU A N 1
ATOM 731 C CA . LEU A 1 99 ? -3.263 -2.648 -8.101 1.00 80.94 99 LEU A CA 1
ATOM 732 C C . LEU A 1 99 ? -2.605 -2.529 -6.731 1.00 80.94 99 LEU A C 1
ATOM 734 O O . LEU A 1 99 ? -2.956 -3.276 -5.823 1.00 80.94 99 LEU A O 1
ATOM 738 N N . VAL A 1 100 ? -1.669 -1.593 -6.567 1.00 82.06 100 VAL A N 1
ATOM 739 C CA . VAL A 1 100 ? -0.837 -1.523 -5.354 1.00 82.06 100 VAL A CA 1
ATOM 740 C C . VAL A 1 100 ? -1.664 -1.131 -4.136 1.00 82.06 100 VAL A C 1
ATOM 742 O O . VAL A 1 100 ? -1.623 -1.814 -3.118 1.00 82.06 100 VAL A O 1
ATOM 745 N N . LEU A 1 101 ? -2.439 -0.053 -4.246 1.00 82.81 101 LEU A N 1
ATOM 746 C CA . LEU A 1 101 ? -3.282 0.455 -3.171 1.00 82.81 101 LEU A CA 1
ATOM 747 C C . LEU A 1 101 ? -4.303 -0.596 -2.718 1.00 82.81 101 LEU A C 1
ATOM 749 O O . LEU A 1 101 ? -4.268 -0.942 -1.539 1.00 82.81 101 LEU A O 1
ATOM 753 N N . PRO A 1 102 ? -5.150 -1.178 -3.593 1.00 81.56 102 PRO A N 1
ATOM 754 C CA . PRO A 1 102 ? -6.105 -2.188 -3.150 1.00 81.56 102 PRO A CA 1
ATOM 755 C C . PRO A 1 102 ? -5.419 -3.444 -2.604 1.00 81.56 102 PRO A C 1
ATOM 757 O O . PRO A 1 102 ? -5.850 -3.945 -1.569 1.00 81.56 102 PRO A O 1
ATOM 760 N N . ALA A 1 103 ? -4.335 -3.931 -3.221 1.00 82.25 103 ALA A N 1
ATOM 761 C CA . ALA A 1 103 ? -3.620 -5.109 -2.727 1.00 82.25 103 ALA A CA 1
ATOM 762 C C . ALA A 1 103 ? -3.007 -4.882 -1.337 1.00 82.25 103 ALA A C 1
ATOM 764 O O . ALA A 1 103 ? -3.174 -5.716 -0.447 1.00 82.25 103 ALA A O 1
ATOM 765 N N . CYS A 1 104 ? -2.340 -3.743 -1.123 1.00 82.00 104 CYS A N 1
ATOM 766 C CA . CYS A 1 104 ? -1.783 -3.387 0.180 1.00 82.00 104 CYS A CA 1
ATOM 767 C C . CYS A 1 104 ? -2.887 -3.187 1.218 1.00 82.00 104 CYS A C 1
ATOM 769 O O . CYS A 1 104 ? -2.800 -3.750 2.304 1.00 82.00 104 CYS A O 1
ATOM 771 N N . THR A 1 105 ? -3.939 -2.436 0.892 1.00 80.81 105 THR A N 1
ATOM 772 C CA . THR A 1 105 ? -5.072 -2.211 1.797 1.00 80.81 105 THR A CA 1
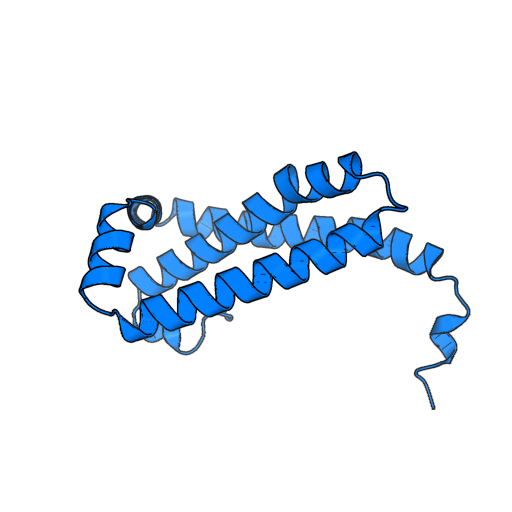ATOM 773 C C . THR A 1 105 ? -5.719 -3.530 2.219 1.00 80.81 105 THR A C 1
ATOM 775 O O . THR A 1 105 ? -5.917 -3.752 3.411 1.00 80.81 105 THR A O 1
ATOM 778 N N . LEU A 1 106 ? -5.986 -4.437 1.274 1.00 78.62 106 LEU A N 1
ATOM 779 C CA . LEU A 1 106 ? -6.541 -5.761 1.570 1.00 78.62 106 LEU A CA 1
ATOM 780 C C . LEU A 1 106 ? -5.589 -6.609 2.414 1.00 78.62 106 LEU A C 1
ATOM 782 O O . LEU A 1 106 ? -6.039 -7.268 3.345 1.00 78.62 106 LEU A O 1
ATOM 786 N N . SER A 1 107 ? -4.287 -6.575 2.131 1.00 79.75 107 SER A N 1
ATOM 787 C CA . SER A 1 107 ? -3.276 -7.283 2.925 1.00 79.75 107 SER A CA 1
ATOM 788 C C . SER A 1 107 ? -3.240 -6.799 4.374 1.00 79.75 107 SER A C 1
ATOM 790 O O . SER A 1 107 ? -3.320 -7.604 5.300 1.00 79.75 107 SER A O 1
ATOM 792 N N . TYR A 1 108 ? -3.200 -5.479 4.582 1.00 76.12 108 TYR A N 1
ATOM 793 C CA . TYR A 1 108 ? -3.214 -4.886 5.919 1.00 76.12 108 TYR A CA 1
ATOM 794 C C . TYR A 1 108 ? -4.511 -5.185 6.666 1.00 76.12 108 TYR A C 1
ATOM 796 O O . TYR A 1 108 ? -4.464 -5.490 7.856 1.00 76.12 108 TYR A O 1
ATOM 804 N N . PHE A 1 109 ? -5.662 -5.152 5.989 1.00 75.56 109 PHE A N 1
ATOM 805 C CA . PHE A 1 109 ? -6.916 -5.555 6.618 1.00 75.56 109 PHE A CA 1
ATOM 806 C C . PHE A 1 109 ? -6.957 -7.050 6.932 1.00 75.56 109 PHE A C 1
ATOM 808 O O . PHE A 1 109 ? -7.392 -7.409 8.019 1.00 75.56 109 PHE A O 1
ATOM 815 N N . GLY A 1 110 ? -6.456 -7.919 6.053 1.00 71.12 110 GLY A N 1
ATOM 816 C CA . GLY A 1 110 ? -6.331 -9.349 6.337 1.00 71.12 110 GLY A CA 1
ATOM 817 C C . GLY A 1 110 ? -5.460 -9.615 7.571 1.00 71.12 110 GLY A C 1
ATOM 818 O O . GLY A 1 110 ? -5.859 -10.367 8.458 1.00 71.12 110 GLY A O 1
ATOM 819 N N . GLN A 1 111 ? -4.317 -8.930 7.688 1.00 68.31 111 GLN A N 1
ATOM 820 C CA . GLN A 1 111 ? -3.451 -9.009 8.871 1.00 68.31 111 GLN A CA 1
ATOM 821 C C . GLN A 1 111 ? -4.128 -8.440 10.127 1.00 68.31 111 GLN A C 1
ATOM 823 O O . GLN A 1 111 ? -4.064 -9.049 11.192 1.00 68.31 111 GLN A O 1
ATOM 828 N N . GLY A 1 112 ? -4.822 -7.305 10.013 1.00 69.06 112 GLY A N 1
ATOM 829 C CA . GLY A 1 112 ? -5.573 -6.709 11.118 1.00 69.06 112 GLY A CA 1
ATOM 830 C C . GLY A 1 112 ? -6.713 -7.605 11.608 1.00 69.06 112 GLY A C 1
ATOM 831 O O . GLY A 1 112 ? -6.910 -7.740 12.812 1.00 69.06 112 GLY A O 1
ATOM 832 N N . ALA A 1 113 ? -7.423 -8.268 10.693 1.00 67.31 113 ALA A N 1
ATOM 833 C CA . ALA A 1 113 ? -8.464 -9.244 11.006 1.00 67.31 113 ALA A CA 1
ATOM 834 C C . ALA A 1 113 ? -7.902 -10.446 11.775 1.00 67.31 113 ALA A C 1
ATOM 836 O O . ALA A 1 113 ? -8.480 -10.862 12.778 1.00 67.31 113 ALA A O 1
ATOM 837 N N . LEU A 1 114 ? -6.741 -10.954 11.353 1.00 65.06 114 LEU A N 1
ATOM 838 C CA . LEU A 1 114 ? -6.008 -12.007 12.060 1.00 65.06 114 LEU A CA 1
ATOM 839 C C . LEU A 1 114 ? -5.631 -11.588 13.488 1.00 65.06 114 LEU A C 1
ATOM 841 O O . LEU A 1 114 ? -5.868 -12.350 14.423 1.00 65.06 114 LEU A O 1
ATOM 845 N N . VAL A 1 115 ? -5.125 -10.364 13.676 1.00 65.06 115 VAL A N 1
ATOM 846 C CA . VAL A 1 115 ? -4.788 -9.823 15.007 1.00 65.06 115 VAL A CA 1
ATOM 847 C C . VAL A 1 115 ? -6.029 -9.617 15.884 1.00 65.06 115 VAL A C 1
ATOM 849 O O . VAL A 1 115 ? -5.965 -9.850 17.090 1.00 65.06 115 VAL A O 1
ATOM 852 N N . LEU A 1 116 ? -7.166 -9.208 15.305 1.00 62.94 116 LEU A N 1
ATOM 853 C CA . LEU A 1 116 ? -8.433 -9.087 16.038 1.00 62.94 116 LEU A CA 1
ATOM 854 C C . LEU A 1 116 ? -8.951 -10.447 16.524 1.00 62.94 116 LEU A C 1
ATOM 856 O O . LEU A 1 116 ? -9.537 -10.520 17.604 1.00 62.94 116 LEU A O 1
ATOM 860 N N . ARG A 1 117 ? -8.749 -11.510 15.736 1.00 62.06 117 ARG A N 1
ATOM 861 C CA . ARG A 1 117 ? -9.230 -12.860 16.057 1.00 62.06 117 ARG A CA 1
ATOM 862 C C . ARG A 1 117 ? -8.324 -13.595 17.040 1.00 62.06 117 ARG A C 1
ATOM 864 O O . ARG A 1 117 ? -8.821 -14.382 17.840 1.00 62.06 117 ARG A O 1
ATOM 871 N N . ASP A 1 118 ? -7.019 -13.341 16.990 1.00 57.97 118 ASP A N 1
ATOM 872 C CA . ASP A 1 118 ? -6.036 -13.987 17.855 1.00 57.97 118 ASP A CA 1
ATOM 873 C C . ASP A 1 118 ? -4.937 -12.993 18.273 1.00 57.97 118 ASP A C 1
ATOM 875 O O . ASP A 1 118 ? -4.004 -12.694 17.525 1.00 57.97 118 ASP A O 1
ATOM 879 N N . GLN A 1 119 ? -5.024 -12.478 19.506 1.00 53.81 119 GLN A N 1
ATOM 880 C CA . GLN A 1 119 ? -4.047 -11.523 20.060 1.00 53.81 119 GLN A CA 1
ATOM 881 C C . GLN A 1 119 ? -2.633 -12.127 20.186 1.00 53.81 119 GLN A C 1
ATOM 883 O O . GLN A 1 119 ? -1.647 -11.401 20.336 1.00 53.81 119 GLN A O 1
ATOM 888 N N . THR A 1 120 ? -2.513 -13.454 20.089 1.00 50.66 120 THR A N 1
ATOM 889 C CA . THR A 1 120 ? -1.243 -14.191 20.111 1.00 50.66 120 THR A CA 1
ATOM 890 C C . THR A 1 120 ? -0.500 -14.129 18.767 1.00 50.66 120 THR A C 1
ATOM 892 O O . THR A 1 120 ? 0.721 -14.307 18.732 1.00 50.66 120 THR A O 1
ATOM 895 N N . ALA A 1 121 ? -1.195 -13.793 17.669 1.00 51.09 121 ALA A N 1
ATOM 896 C CA . ALA A 1 121 ? -0.637 -13.695 16.313 1.00 51.09 121 ALA A CA 1
ATOM 897 C C . ALA A 1 121 ? 0.285 -12.477 16.100 1.00 51.09 121 ALA A C 1
ATOM 899 O O . ALA A 1 121 ? 1.022 -12.419 15.116 1.00 51.09 121 ALA A O 1
ATOM 900 N N . VAL A 1 122 ? 0.340 -11.544 17.061 1.00 50.59 122 VAL A N 1
ATOM 901 C CA . VAL A 1 122 ? 1.286 -10.408 17.065 1.00 50.59 122 VAL A CA 1
ATOM 902 C C . VAL A 1 122 ? 2.748 -10.877 16.975 1.00 50.59 122 VAL A C 1
ATOM 904 O O . VAL A 1 122 ? 3.610 -10.137 16.504 1.00 50.59 122 VAL A O 1
ATOM 907 N N . ARG A 1 123 ? 3.047 -12.119 17.384 1.00 43.69 123 ARG A N 1
ATOM 908 C CA . ARG A 1 123 ? 4.406 -12.684 17.346 1.00 43.69 123 ARG A CA 1
ATOM 909 C C . ARG A 1 123 ? 4.807 -13.296 15.997 1.00 43.69 123 ARG A C 1
ATOM 911 O O . ARG A 1 123 ? 5.999 -13.512 15.796 1.00 43.69 123 ARG A O 1
ATOM 918 N N . ALA A 1 124 ? 3.868 -13.550 15.081 1.00 45.12 124 ALA A N 1
ATOM 919 C CA . ALA A 1 124 ? 4.156 -14.135 13.767 1.00 45.12 124 ALA A CA 1
ATOM 920 C C . ALA A 1 124 ? 3.177 -13.655 12.668 1.00 45.12 124 ALA A C 1
ATOM 922 O O . ALA A 1 124 ? 2.499 -14.472 12.052 1.00 45.12 124 ALA A O 1
ATOM 923 N N . PRO A 1 125 ? 3.120 -12.345 12.353 1.00 47.16 125 PRO A N 1
ATOM 924 C CA . PRO A 1 125 ? 2.213 -11.808 11.329 1.00 47.16 125 PRO A CA 1
ATOM 925 C C . PRO A 1 125 ? 2.534 -12.250 9.883 1.00 47.16 125 PRO A C 1
ATOM 927 O O . PRO A 1 125 ? 1.826 -11.863 8.959 1.00 47.16 125 PRO A O 1
ATOM 930 N N . PHE A 1 126 ? 3.591 -13.046 9.671 1.00 48.81 126 PHE A N 1
ATOM 931 C CA . PHE A 1 126 ? 4.094 -13.446 8.349 1.00 48.81 126 PHE A CA 1
ATOM 932 C C . PHE A 1 126 ? 3.951 -14.938 8.017 1.00 48.81 126 PHE A C 1
ATOM 934 O O . PHE A 1 126 ? 4.326 -15.332 6.916 1.00 48.81 126 PHE A O 1
ATOM 941 N N . PHE A 1 127 ? 3.428 -15.766 8.924 1.00 42.69 127 PHE A N 1
ATOM 942 C CA . PHE A 1 127 ? 3.297 -17.205 8.688 1.00 42.69 127 PHE A CA 1
ATOM 943 C C . PHE A 1 127 ? 1.842 -17.641 8.883 1.00 42.69 127 PHE A C 1
ATOM 945 O O . PHE A 1 127 ? 1.373 -17.777 10.011 1.00 42.69 127 PHE A O 1
ATOM 952 N N . CYS A 1 128 ? 1.143 -17.820 7.760 1.00 43.06 128 CYS A N 1
ATOM 953 C CA . CYS A 1 128 ? 0.139 -18.877 7.636 1.00 43.06 128 CYS A CA 1
ATOM 954 C C . CYS A 1 128 ? 0.858 -20.206 7.390 1.00 43.06 128 CYS A C 1
ATOM 956 O O . CYS A 1 128 ? 1.900 -20.178 6.692 1.00 43.06 128 CYS A O 1
#

Secondary structure (DSSP, 8-state):
--SSSGGGS-HHHHHHHHHHHHHHHHHHHHHHHHHHHHH-GGGGGGGSHHHHHHHHHH-HHHHHHHHHHHHHHHHHHHHHHHHGGGS-HHHHHHHIIIIIHHHHHHHHHHHHHHHHH-GGGGG-TT--

Foldseek 3Di:
DPPPPVPPPDPVVVVVVVVVVVQVVLVVLLVLLQVLCVVPVCLVVCVPVVVVVCCCVVPVPVNVVVVVVVVVVVVVVVVVVVVCPVPDPVVVVCCCVVGVVSSVVSNVSSLVSVCVVPVPCVVPSPDD

pLDDT: mean 71.02, std 12.04, range [42.69, 89.56]

InterPro domains:
  IPR003855 Potassium transporter [PTHR30540] (2-127)
  IPR053951 K+ potassium transporter, integral membrane domain [PF02705] (2-127)

Organism: Mycobacterium kansasii (NCBI:txid1768)

Sequence (128 aa):
MGLFAVQRHGTEAVGRLFGPVMIAWFVAIGASGLSGVADNPEILKALSPTYALAFMAGHFHIAFFSLAAVVLSVTGAEALYADMGHFGRRSISLGWLLLVLPACTLSYFGQGALVLRDQTAVRAPFFC

Radius of gyration: 18.9 Å; chains: 1; bounding box: 49×33×44 Å